Protein AF-K4A1K2-F1 (afdb_monomer_lite)

Secondary structure (DSSP, 8-state):
-PPPPPP-THHHHHHHHHHHHHHHHHHTT---------GGG----TTSTTSGGGHHHH-GGGTHHHH-SS-S--BGGGSPPPTT----EEEE----EEEEE-SS-EEEEESS--EEEEETTEEEE--EEEE-SS-SSBBTTB-

InterPro domains:
  IPR001148 Alpha carbonic anhydrase domain [PF00194] (51-143)
  IPR001148 Alpha carbonic anhydrase domain [PS51144] (40-143)
  IPR001148 Alpha carbonic anhydrase domain [SM01057] (42-143)
  IPR023561 Carbonic anhydrase, alpha-class [PTHR18952] (40-143)
  IPR036398 Alpha carbonic anhydrase domain superfamily [G3DSA:3.10.200.10] (39-143)
  IPR036398 Alpha carbonic anhydrase domain superfamily [SSF51069] (42-143)
  IPR041891 Carbonic anhydrase, prokaryotic-like [cd03124] (51-143)

Organism: Setaria italica (NCBI:txid4555)

Structure (mmCIF, N/CA/C/O backbone):
data_AF-K4A1K2-F1
#
_entry.id   AF-K4A1K2-F1
#
loop_
_atom_site.group_PDB
_atom_site.id
_atom_site.type_symbol
_atom_site.label_atom_id
_atom_site.label_alt_id
_atom_site.label_comp_id
_atom_site.label_asym_id
_atom_site.label_entity_id
_atom_site.label_seq_id
_atom_site.pdbx_PDB_ins_code
_atom_site.Cartn_x
_atom_site.Cartn_y
_atom_site.Cartn_z
_atom_site.occupancy
_atom_site.B_iso_or_equiv
_atom_site.auth_seq_id
_atom_site.auth_comp_id
_atom_site.auth_asym_id
_atom_site.auth_atom_id
_atom_site.pdbx_PDB_model_num
ATOM 1 N N . MET A 1 1 ? -31.915 69.313 37.406 1.00 39.16 1 MET A N 1
ATOM 2 C CA . MET A 1 1 ? -31.242 69.056 36.112 1.00 39.16 1 MET A CA 1
ATOM 3 C C . MET A 1 1 ? -30.363 67.823 36.259 1.00 39.16 1 MET A C 1
ATOM 5 O O . MET A 1 1 ? -29.321 67.908 36.893 1.00 39.16 1 MET A O 1
ATOM 9 N N . ALA A 1 2 ? -30.807 66.675 35.746 1.00 34.72 2 ALA A N 1
ATOM 10 C CA . ALA A 1 2 ? -30.001 65.457 35.705 1.00 34.72 2 ALA A CA 1
ATOM 11 C C . ALA A 1 2 ? -29.122 65.483 34.445 1.00 34.72 2 ALA A C 1
ATOM 13 O O . ALA A 1 2 ? -29.637 65.612 33.334 1.00 34.72 2 ALA A O 1
ATOM 14 N N . ARG A 1 3 ? -27.800 65.403 34.617 1.00 34.03 3 ARG A N 1
ATOM 15 C CA . ARG A 1 3 ? -26.833 65.242 33.524 1.00 34.03 3 ARG A CA 1
ATOM 16 C C . ARG A 1 3 ? -26.442 63.768 33.427 1.00 34.03 3 ARG A C 1
ATOM 18 O O . ARG A 1 3 ? -25.926 63.198 34.383 1.00 34.03 3 ARG A O 1
ATOM 25 N N . TRP A 1 4 ? -26.695 63.190 32.259 1.00 37.12 4 TRP A N 1
ATOM 26 C CA . TRP A 1 4 ? -26.286 61.853 31.838 1.00 37.12 4 TRP A CA 1
ATOM 27 C C . TRP A 1 4 ? -24.754 61.756 31.722 1.00 37.12 4 TRP A C 1
ATOM 29 O O . TRP A 1 4 ? -24.126 62.637 31.133 1.00 37.12 4 TRP A O 1
ATOM 39 N N . ARG A 1 5 ? -24.145 60.684 32.250 1.00 40.81 5 ARG A N 1
ATOM 40 C CA . ARG A 1 5 ? -22.775 60.262 31.900 1.00 40.81 5 ARG A CA 1
ATOM 41 C C . ARG A 1 5 ? -22.885 59.060 30.964 1.00 40.81 5 ARG A C 1
ATOM 43 O O . ARG A 1 5 ? -23.404 58.026 31.368 1.00 40.81 5 ARG A O 1
ATOM 50 N N . ASN A 1 6 ? -22.393 59.213 29.736 1.00 45.81 6 ASN A N 1
ATOM 51 C CA . ASN A 1 6 ? -22.173 58.102 28.814 1.00 45.81 6 ASN A CA 1
ATOM 52 C C . ASN A 1 6 ? -21.064 57.202 29.369 1.00 45.81 6 ASN A C 1
ATOM 54 O O . ASN A 1 6 ? -19.959 57.678 29.638 1.00 45.81 6 ASN A O 1
ATOM 58 N N . ALA A 1 7 ? -21.363 55.915 29.532 1.00 48.72 7 ALA A N 1
ATOM 59 C CA . ALA A 1 7 ? -20.361 54.884 29.758 1.00 48.72 7 ALA A CA 1
ATOM 60 C C . ALA A 1 7 ? -19.819 54.399 28.404 1.00 48.72 7 ALA A C 1
ATOM 62 O O . ALA A 1 7 ? -20.555 54.235 27.435 1.00 48.72 7 ALA A O 1
ATOM 63 N N . ASN A 1 8 ? -18.500 54.252 28.346 1.00 47.66 8 ASN A N 1
ATOM 64 C CA . ASN A 1 8 ? -17.713 53.930 27.162 1.00 47.66 8 ASN A CA 1
ATOM 65 C C . ASN A 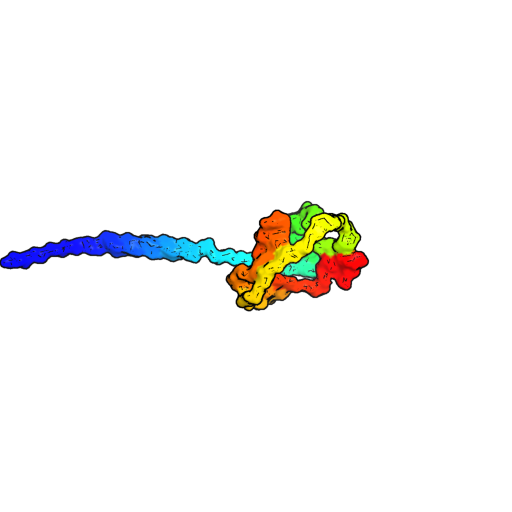1 8 ? -17.820 52.424 26.833 1.00 47.66 8 ASN A C 1
ATOM 67 O O . ASN A 1 8 ? -17.121 51.614 27.436 1.00 47.66 8 ASN A O 1
ATOM 71 N N . ASP A 1 9 ? -18.628 52.053 25.837 1.00 53.41 9 ASP A N 1
ATOM 72 C CA . ASP A 1 9 ? -18.807 50.667 25.345 1.00 53.41 9 ASP A CA 1
ATOM 73 C C . ASP A 1 9 ? -17.746 50.218 24.309 1.00 53.41 9 ASP A C 1
ATOM 75 O O . ASP A 1 9 ? -17.937 49.278 23.534 1.00 53.41 9 ASP A O 1
ATOM 79 N N . GLY A 1 10 ? -16.592 50.891 24.257 1.00 49.94 10 GLY A N 1
ATOM 80 C CA . GLY A 1 10 ? -15.556 50.630 23.247 1.00 49.94 10 GLY A CA 1
ATOM 81 C C . GLY A 1 10 ? -14.728 49.358 23.480 1.00 49.94 10 GLY A C 1
ATOM 82 O O . GLY A 1 10 ? -14.253 48.753 22.522 1.00 49.94 10 GLY A O 1
ATOM 83 N N . GLY A 1 11 ? -14.565 48.928 24.736 1.00 48.09 11 GLY A N 1
ATOM 84 C CA . GLY A 1 11 ? -13.651 47.834 25.097 1.00 48.09 11 GLY A CA 1
ATOM 85 C C . GLY A 1 11 ? -14.193 46.431 24.812 1.00 48.09 11 GLY A C 1
ATOM 86 O O . GLY A 1 11 ? -13.458 45.574 24.330 1.00 48.09 11 GLY A O 1
ATOM 87 N N . ALA A 1 12 ? -15.488 46.201 25.053 1.00 51.78 12 ALA A N 1
ATOM 88 C CA . ALA A 1 12 ? -16.108 44.879 24.916 1.00 51.78 12 ALA A CA 1
ATOM 89 C C . ALA A 1 12 ? -16.280 44.434 23.451 1.00 51.78 12 ALA A C 1
ATOM 91 O O . ALA A 1 12 ? -16.228 43.246 23.140 1.00 51.78 12 ALA A O 1
ATOM 92 N N . ARG A 1 13 ? -16.458 45.387 22.525 1.00 52.84 13 ARG A N 1
ATOM 93 C CA . ARG A 1 13 ? -16.638 45.091 21.092 1.00 52.84 13 ARG A CA 1
ATOM 94 C C . ARG A 1 13 ? -15.324 44.667 20.430 1.00 52.84 13 ARG A C 1
ATOM 96 O O . ARG A 1 13 ? -15.332 43.789 19.573 1.00 52.84 13 ARG A O 1
ATOM 103 N N . ALA A 1 14 ? -14.204 45.252 20.858 1.00 53.62 14 ALA A N 1
ATOM 104 C CA . ALA A 1 14 ? -12.875 44.916 20.351 1.00 53.62 14 ALA A CA 1
ATOM 105 C C . ALA A 1 14 ? -12.399 43.533 20.831 1.00 53.62 14 ALA A C 1
ATOM 107 O O . ALA A 1 14 ? -11.836 42.773 20.045 1.00 53.62 14 ALA A O 1
ATOM 108 N N . THR A 1 15 ? -12.672 43.167 22.089 1.00 55.22 15 THR A N 1
ATOM 109 C CA . THR A 1 15 ? -12.322 41.845 22.637 1.00 55.22 15 THR A CA 1
ATOM 110 C C . THR A 1 15 ? -13.161 40.713 22.044 1.00 55.22 15 THR A C 1
ATOM 112 O O . THR A 1 15 ? -12.601 39.663 21.732 1.00 55.22 15 THR A O 1
ATOM 115 N N . LEU A 1 16 ? -14.464 40.921 21.797 1.00 55.50 16 LEU A N 1
ATOM 116 C CA . LEU A 1 16 ? -15.289 39.936 21.079 1.00 55.50 16 LEU A CA 1
ATOM 117 C C . LEU A 1 16 ? -14.828 39.737 19.627 1.00 55.50 16 LEU A C 1
ATOM 119 O O . LEU A 1 16 ? -14.743 38.601 19.164 1.00 55.50 16 LEU A O 1
ATOM 123 N N . ALA A 1 17 ? -14.506 40.819 18.912 1.00 57.66 17 ALA A N 1
ATOM 124 C CA . ALA A 1 17 ? -14.037 40.735 17.528 1.00 57.66 17 ALA A CA 1
ATOM 125 C C . ALA A 1 17 ? -12.699 39.983 17.412 1.00 57.66 17 ALA A C 1
ATOM 127 O O . ALA A 1 17 ? -12.521 39.172 16.503 1.00 57.66 17 ALA A O 1
ATOM 128 N N . LEU A 1 18 ? -11.783 40.202 18.363 1.00 56.62 18 LEU A N 1
ATOM 129 C CA . LEU A 1 18 ? -10.490 39.517 18.409 1.00 56.62 18 LEU A CA 1
ATOM 130 C C . LEU A 1 18 ? -10.642 38.022 18.745 1.00 56.62 18 LEU A C 1
ATOM 132 O O . LEU A 1 18 ? -9.974 37.191 18.137 1.00 56.62 18 LEU A O 1
ATOM 136 N N . ALA A 1 19 ? -11.565 37.662 19.645 1.00 57.38 19 ALA A N 1
ATOM 137 C CA . ALA A 1 19 ? -11.860 36.265 19.973 1.00 57.38 19 ALA A CA 1
ATOM 138 C C . ALA A 1 19 ? -12.467 35.493 18.783 1.00 57.38 19 ALA A C 1
ATOM 140 O O . ALA A 1 19 ? -12.089 34.350 18.534 1.00 57.38 19 ALA A O 1
ATOM 141 N N . ILE A 1 20 ? -13.349 36.127 18.000 1.00 57.53 20 ILE A N 1
ATOM 142 C CA . ILE A 1 20 ? -13.944 35.527 16.791 1.00 57.53 20 ILE A CA 1
ATOM 143 C C . ILE A 1 20 ? -12.877 35.277 15.710 1.00 57.53 20 ILE A C 1
ATOM 145 O O . ILE A 1 20 ? -12.883 34.223 15.073 1.00 57.53 20 ILE A O 1
ATOM 149 N N . LEU A 1 21 ? -11.922 36.199 15.538 1.00 54.53 21 LEU A N 1
ATOM 150 C CA . LEU A 1 21 ? -10.813 36.040 14.589 1.00 54.53 21 LEU A CA 1
ATOM 151 C C . LEU A 1 21 ? -9.871 34.882 14.965 1.00 54.53 21 LEU A C 1
ATOM 153 O O . LEU A 1 21 ? -9.414 34.155 14.084 1.00 54.53 21 LEU A O 1
ATOM 157 N N . VAL A 1 22 ? -9.620 34.669 16.261 1.00 57.12 22 VAL A N 1
ATOM 158 C CA . VAL A 1 22 ? -8.786 33.556 16.752 1.00 57.12 22 VAL A CA 1
ATOM 159 C C . VAL A 1 22 ? -9.486 32.201 16.566 1.00 57.12 22 VAL A C 1
ATOM 161 O O . VAL A 1 22 ? -8.839 31.236 16.163 1.00 57.12 22 VAL A O 1
ATOM 164 N N . VAL A 1 23 ? -10.807 32.122 16.771 1.00 56.66 23 VAL A N 1
ATOM 16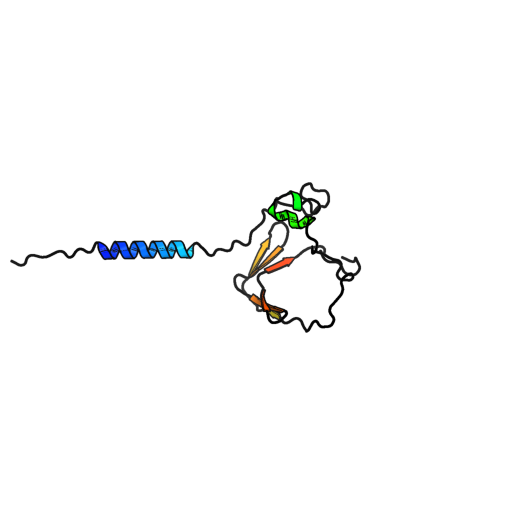5 C CA . VAL A 1 23 ? -11.591 30.886 16.558 1.00 56.66 23 VAL A CA 1
ATOM 166 C C . VAL A 1 23 ? -11.687 30.514 15.070 1.00 56.66 23 VAL A C 1
ATOM 168 O O . VAL A 1 23 ? -11.546 29.340 14.722 1.00 56.66 23 VAL A O 1
ATOM 171 N N . LEU A 1 24 ? -11.846 31.497 14.174 1.00 54.53 24 LEU A N 1
ATOM 172 C CA . LEU A 1 24 ? -11.847 31.267 12.721 1.00 54.53 24 LEU A CA 1
ATOM 173 C C . LEU A 1 24 ? -10.474 30.812 12.199 1.00 54.53 24 LEU A C 1
ATOM 175 O O . LEU A 1 24 ? -10.407 29.926 11.348 1.00 54.53 24 LEU A O 1
ATOM 179 N N . ALA A 1 25 ? -9.378 31.352 12.742 1.00 54.12 25 ALA A N 1
ATOM 180 C CA . ALA A 1 25 ? -8.022 30.927 12.387 1.00 54.12 25 ALA A CA 1
ATOM 181 C C . ALA A 1 25 ? -7.685 29.507 12.885 1.00 54.12 25 ALA A C 1
ATOM 183 O O . ALA A 1 25 ? -6.881 28.812 12.260 1.00 54.12 25 ALA A O 1
ATOM 184 N N . PHE A 1 26 ? -8.307 29.053 13.980 1.00 48.19 26 PHE A N 1
ATOM 185 C CA . PHE A 1 26 ? -8.099 27.705 14.518 1.00 48.19 26 P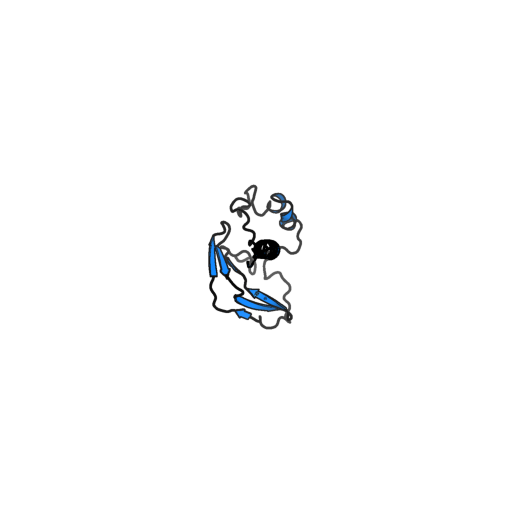HE A CA 1
ATOM 186 C C . PHE A 1 26 ? -8.933 26.635 13.789 1.00 48.19 26 PHE A C 1
ATOM 188 O O . PHE A 1 26 ? -8.468 25.509 13.627 1.00 48.19 26 PHE A O 1
ATOM 195 N N . CYS A 1 27 ? -10.113 26.980 13.258 1.00 48.56 27 CYS A N 1
ATOM 196 C CA . CYS A 1 27 ? -10.924 26.047 12.458 1.00 48.56 27 CYS A CA 1
ATOM 197 C C . CYS A 1 27 ? -10.326 25.739 11.074 1.00 48.56 27 CYS A C 1
ATOM 199 O O . CYS A 1 27 ? -10.632 24.704 10.488 1.00 48.56 27 CYS A O 1
ATOM 201 N N . ALA A 1 28 ? -9.447 26.595 10.547 1.00 47.88 28 ALA A N 1
ATOM 202 C CA . ALA A 1 28 ? -8.860 26.420 9.217 1.00 47.88 28 ALA A CA 1
ATOM 203 C C . ALA A 1 28 ? -7.705 25.395 9.155 1.00 47.88 28 ALA A C 1
ATOM 205 O O . ALA A 1 28 ? -7.109 25.214 8.095 1.00 47.88 28 ALA A O 1
ATOM 206 N N . ARG A 1 29 ? -7.348 24.735 10.269 1.00 53.03 29 ARG A N 1
ATOM 207 C CA . ARG A 1 29 ? -6.104 23.948 10.381 1.00 53.03 29 ARG A CA 1
ATOM 208 C C . ARG A 1 29 ? -6.253 22.428 10.452 1.00 53.03 29 ARG A C 1
ATOM 210 O O . ARG A 1 29 ? -5.282 21.744 10.765 1.00 53.03 29 ARG A O 1
ATOM 217 N N . SER A 1 30 ? -7.407 21.862 10.112 1.00 52.72 30 SER A N 1
ATOM 218 C CA . SER A 1 30 ? -7.561 20.398 10.092 1.00 52.72 30 SER A CA 1
ATOM 219 C C . SER A 1 30 ? -8.409 19.907 8.924 1.00 52.72 30 SER A C 1
ATOM 221 O O . SER A 1 30 ? -9.378 19.182 9.100 1.00 52.72 30 SER A O 1
ATOM 223 N N . ALA A 1 31 ? -8.017 20.284 7.709 1.00 48.88 31 ALA A N 1
ATOM 224 C CA . ALA A 1 31 ? -8.303 19.468 6.539 1.00 48.88 31 ALA A CA 1
ATOM 225 C C . ALA A 1 31 ? -7.004 18.743 6.175 1.00 48.88 31 ALA A C 1
ATOM 227 O O . ALA A 1 31 ? -6.139 19.304 5.504 1.00 48.88 31 ALA A O 1
ATOM 228 N N . SER A 1 32 ? -6.837 17.509 6.652 1.00 45.06 32 SER A N 1
ATOM 229 C CA . SER A 1 32 ? -5.873 16.596 6.042 1.00 45.06 32 SER A CA 1
ATOM 230 C C . SER A 1 32 ? -6.392 16.302 4.641 1.00 45.06 32 SER A C 1
ATOM 232 O O . SER A 1 32 ? -7.260 15.451 4.458 1.00 45.06 32 SER A O 1
ATOM 234 N N . ALA A 1 33 ? -5.922 17.058 3.651 1.00 46.28 33 ALA A N 1
ATOM 235 C CA . ALA A 1 33 ? -6.087 16.659 2.269 1.00 46.28 33 ALA A CA 1
ATOM 236 C C . ALA A 1 33 ? -5.376 15.309 2.129 1.00 46.28 33 ALA A C 1
ATOM 238 O O . ALA A 1 33 ? -4.157 15.231 2.280 1.00 46.28 33 ALA A O 1
ATOM 239 N N . VAL A 1 34 ? -6.138 14.237 1.900 1.00 51.44 34 VAL A N 1
ATOM 240 C CA . VAL A 1 34 ? -5.579 13.008 1.335 1.00 51.44 34 VAL A CA 1
ATOM 241 C C . VAL A 1 34 ? -4.927 13.457 0.036 1.00 51.44 34 VAL A C 1
ATOM 243 O O . VAL A 1 34 ? -5.630 13.912 -0.863 1.00 51.44 34 VAL A O 1
ATOM 246 N N . GLY A 1 35 ? -3.593 13.472 -0.002 1.00 44.12 35 GLY A N 1
ATOM 247 C CA . GLY A 1 35 ? -2.839 13.995 -1.133 1.00 44.12 35 GLY A CA 1
ATOM 248 C C . GLY A 1 35 ? -3.273 13.279 -2.404 1.00 44.12 35 GLY A C 1
ATOM 249 O O . GLY A 1 35 ? -2.936 12.118 -2.611 1.00 44.12 35 GLY A O 1
ATOM 250 N N . SER A 1 36 ? -4.063 13.950 -3.238 1.00 51.94 36 SER A N 1
ATOM 251 C CA . SER A 1 36 ? -4.373 13.468 -4.572 1.00 51.94 36 SER A CA 1
ATOM 252 C C . SER A 1 36 ? -3.189 13.835 -5.454 1.00 51.94 36 SER A C 1
ATOM 254 O O . SER A 1 36 ? -3.079 14.979 -5.903 1.00 51.94 36 SER A O 1
ATOM 256 N N . THR A 1 37 ? -2.279 12.888 -5.674 1.00 59.47 37 THR A N 1
ATOM 257 C CA . THR A 1 37 ? -1.311 12.998 -6.765 1.00 59.47 37 THR A CA 1
ATOM 258 C C . THR A 1 37 ? -2.101 13.260 -8.053 1.00 59.47 37 THR A C 1
ATOM 260 O O . THR A 1 37 ? -3.058 12.522 -8.314 1.00 59.47 37 THR A O 1
ATOM 263 N N . PRO A 1 38 ? -1.785 14.312 -8.833 1.00 63.09 38 PRO A N 1
ATOM 264 C CA . PRO A 1 38 ? -2.493 14.584 -10.076 1.00 63.09 38 PRO A CA 1
ATOM 265 C C . PRO A 1 38 ? -2.504 13.342 -10.970 1.00 63.09 38 PRO A C 1
ATOM 267 O O . PRO A 1 38 ? -1.489 12.658 -11.077 1.00 63.09 38 PRO A O 1
ATOM 270 N N . HIS A 1 39 ? -3.635 13.085 -11.633 1.00 58.94 39 HIS A N 1
ATOM 271 C CA . HIS A 1 39 ? -3.842 11.931 -12.522 1.00 58.94 39 HIS A CA 1
ATOM 272 C C . HIS A 1 39 ? -2.670 11.732 -13.505 1.00 58.94 39 HIS A C 1
ATOM 274 O O . HIS A 1 39 ? -2.290 10.607 -13.782 1.00 58.94 39 HIS A O 1
ATOM 280 N N . SER A 1 40 ? -2.051 12.811 -13.988 1.00 67.25 40 SER A N 1
ATOM 281 C CA . SER A 1 40 ? -0.988 12.775 -15.000 1.00 67.25 40 SER A CA 1
ATOM 282 C C . SER A 1 40 ? 0.444 12.733 -14.452 1.00 67.25 40 SER A C 1
ATOM 284 O O . SER A 1 40 ? 1.369 13.038 -15.198 1.00 67.25 40 SER A O 1
ATOM 286 N N . ALA A 1 41 ? 0.652 12.506 -13.154 1.00 87.31 41 ALA A N 1
ATOM 287 C CA . ALA A 1 41 ? 2.002 12.570 -12.588 1.00 87.31 41 ALA A CA 1
ATOM 288 C C . ALA A 1 41 ? 2.810 11.278 -12.782 1.00 87.31 41 ALA A C 1
ATOM 290 O O . ALA A 1 41 ? 4.021 11.312 -12.579 1.00 87.31 41 ALA A O 1
ATOM 291 N N . PHE A 1 42 ? 2.153 10.160 -13.106 1.00 93.88 42 PHE A N 1
ATOM 292 C CA . PHE A 1 42 ? 2.783 8.863 -13.341 1.00 93.88 42 PHE A CA 1
ATOM 293 C C . PHE A 1 42 ? 1.892 7.951 -14.198 1.00 93.88 42 PHE A C 1
ATOM 295 O O . PHE A 1 42 ? 0.673 8.130 -14.250 1.00 93.88 42 PHE A O 1
ATOM 302 N N . SER A 1 43 ? 2.506 6.942 -14.816 1.00 94.62 43 SER A N 1
ATOM 303 C CA . SER A 1 43 ? 1.868 5.894 -15.617 1.00 94.62 43 SER A CA 1
ATOM 304 C C . SER A 1 43 ? 2.159 4.504 -15.036 1.00 94.62 43 SER A C 1
ATOM 306 O O . SER A 1 43 ? 3.126 4.310 -14.299 1.00 94.62 43 SER A O 1
ATOM 308 N N . TYR A 1 44 ? 1.326 3.524 -15.395 1.00 95.19 44 TYR A N 1
ATOM 309 C CA . TYR A 1 44 ? 1.529 2.098 -15.097 1.00 95.19 44 TYR A CA 1
ATOM 310 C C . TYR A 1 44 ? 2.096 1.302 -16.275 1.00 95.19 44 TYR A C 1
ATOM 312 O O . TYR A 1 44 ? 2.311 0.101 -16.147 1.00 95.19 44 TYR A O 1
ATOM 320 N N . LYS A 1 45 ? 2.301 1.925 -17.439 1.00 95.38 45 LYS A N 1
ATOM 321 C CA . LYS A 1 45 ? 2.872 1.225 -18.594 1.00 95.38 45 LYS A CA 1
ATOM 322 C C . LYS A 1 45 ? 4.390 1.174 -18.455 1.00 95.38 45 LYS A C 1
ATOM 324 O O . LYS A 1 45 ? 5.015 2.208 -18.243 1.00 95.38 45 LYS A O 1
ATOM 329 N N . ASP A 1 46 ? 4.966 -0.014 -18.600 1.00 92.38 46 ASP A N 1
ATOM 330 C CA . ASP A 1 46 ? 6.384 -0.271 -18.307 1.00 92.38 46 ASP A CA 1
ATOM 331 C C . ASP A 1 46 ? 7.357 0.590 -19.132 1.00 92.38 46 ASP A C 1
ATOM 333 O O . ASP A 1 46 ? 8.393 1.011 -18.617 1.00 92.38 46 ASP A O 1
ATOM 337 N N . ASP A 1 47 ? 6.996 0.902 -20.379 1.00 93.19 47 ASP A N 1
ATOM 338 C CA . ASP A 1 47 ? 7.847 1.640 -21.323 1.00 93.19 47 ASP A CA 1
ATOM 339 C C . ASP A 1 47 ? 7.546 3.146 -21.400 1.00 93.19 47 ASP A C 1
ATOM 341 O O . ASP A 1 47 ? 8.199 3.875 -22.154 1.00 93.19 47 ASP A O 1
ATOM 345 N N . ASP A 1 48 ? 6.563 3.635 -20.640 1.00 95.19 48 ASP A N 1
ATOM 346 C CA . ASP A 1 48 ? 6.269 5.066 -20.606 1.00 95.19 48 ASP A CA 1
ATOM 347 C C . ASP A 1 48 ? 7.407 5.830 -19.887 1.00 95.19 48 ASP A C 1
ATOM 349 O O . ASP A 1 48 ? 8.014 5.318 -18.937 1.00 95.19 48 ASP A O 1
ATOM 353 N N . PRO A 1 49 ? 7.707 7.086 -20.282 1.00 94.62 49 PRO A N 1
ATOM 354 C CA . PRO A 1 49 ? 8.732 7.902 -19.618 1.00 94.62 49 PRO A CA 1
ATOM 355 C C . PRO A 1 49 ? 8.418 8.179 -18.138 1.00 94.62 49 PRO A C 1
ATOM 357 O O . PRO A 1 49 ? 9.323 8.492 -17.365 1.00 94.62 49 PRO A O 1
ATOM 360 N N . ASP A 1 50 ? 7.151 8.049 -17.752 1.00 95.50 50 ASP A N 1
ATOM 361 C CA . ASP A 1 50 ? 6.611 8.156 -16.402 1.00 95.50 50 ASP A CA 1
ATOM 362 C C . ASP A 1 50 ? 6.086 6.813 -15.853 1.00 95.50 50 ASP A C 1
ATOM 364 O O . ASP A 1 50 ? 5.326 6.789 -14.883 1.00 95.50 50 ASP A O 1
ATOM 368 N N . GLY A 1 51 ? 6.513 5.694 -16.450 1.00 96.44 51 GLY A N 1
ATOM 369 C CA . GLY A 1 51 ? 6.179 4.331 -16.036 1.00 96.44 51 GLY A CA 1
ATOM 370 C C . GLY A 1 51 ? 6.856 3.871 -14.732 1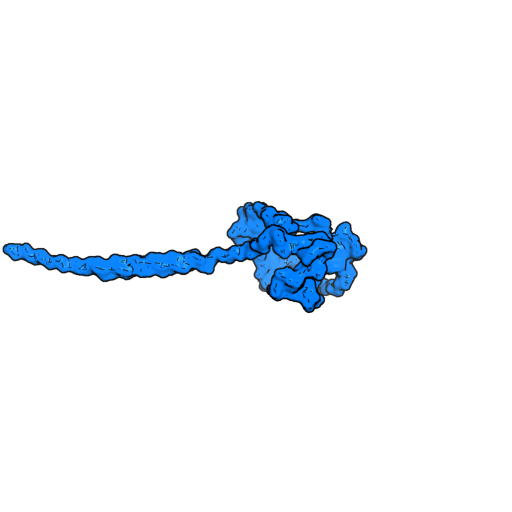.00 96.44 51 GLY A C 1
ATOM 371 O O . GLY A 1 51 ? 7.751 4.553 -14.217 1.00 96.44 51 GLY A O 1
ATOM 372 N N . PRO A 1 52 ? 6.488 2.686 -14.200 1.00 96.50 52 PRO A N 1
ATOM 373 C CA . PRO A 1 52 ? 6.937 2.200 -12.889 1.00 96.50 52 PRO A CA 1
ATOM 374 C C . PRO A 1 52 ? 8.456 2.164 -12.705 1.00 96.50 52 PRO A C 1
ATOM 376 O O . PRO A 1 52 ? 8.973 2.605 -11.678 1.00 96.50 52 PRO A O 1
ATOM 379 N N . ALA A 1 53 ? 9.195 1.751 -13.738 1.00 96.50 53 ALA A N 1
ATOM 380 C CA . ALA A 1 53 ? 10.660 1.723 -13.724 1.00 96.50 53 ALA A CA 1
ATOM 381 C C . ALA A 1 53 ? 11.313 3.120 -13.615 1.00 96.50 53 ALA A C 1
ATOM 383 O O . ALA A 1 53 ? 12.535 3.222 -13.475 1.00 96.50 53 ALA A O 1
ATOM 384 N N . LYS A 1 54 ? 10.529 4.201 -13.729 1.00 97.00 54 LYS A N 1
ATOM 385 C CA . LYS A 1 54 ? 10.979 5.600 -13.723 1.00 97.00 54 LYS A CA 1
ATOM 386 C C . LYS A 1 54 ? 10.363 6.446 -12.614 1.00 97.00 54 LYS A C 1
ATOM 388 O O . LYS A 1 54 ? 10.811 7.581 -12.451 1.00 97.00 54 LYS A O 1
ATOM 393 N N . TRP A 1 55 ? 9.432 5.925 -11.808 1.00 96.56 55 TRP A N 1
ATOM 394 C CA . TRP A 1 55 ? 8.735 6.707 -10.774 1.00 96.56 55 TRP A CA 1
ATOM 395 C C . TRP A 1 55 ? 9.683 7.463 -9.837 1.00 96.56 55 TRP A C 1
ATOM 397 O O . TRP A 1 55 ? 9.476 8.648 -9.582 1.00 96.56 55 TRP A O 1
ATOM 407 N N . ALA A 1 56 ? 10.786 6.839 -9.415 1.00 96.81 56 ALA A N 1
ATOM 408 C CA . ALA A 1 56 ? 11.775 7.474 -8.539 1.00 96.81 56 ALA A CA 1
ATOM 409 C C . ALA A 1 56 ? 12.427 8.744 -9.121 1.00 96.81 56 ALA A C 1
ATOM 411 O O . ALA A 1 56 ? 12.975 9.555 -8.377 1.00 96.81 56 ALA A O 1
ATOM 412 N N . THR A 1 57 ? 12.378 8.923 -10.443 1.00 95.94 57 THR A N 1
ATOM 413 C CA . THR A 1 57 ? 12.960 10.077 -11.145 1.00 95.94 57 THR A CA 1
ATOM 414 C C . THR A 1 57 ? 11.970 11.220 -11.359 1.00 95.94 57 THR A C 1
ATOM 416 O O . THR A 1 57 ? 12.392 12.335 -11.662 1.00 95.94 57 THR A O 1
ATOM 419 N N . LEU A 1 58 ? 10.668 10.970 -11.181 1.00 95.19 58 LEU A N 1
ATOM 420 C CA . LEU A 1 58 ? 9.613 11.941 -11.481 1.00 95.19 58 LEU A CA 1
ATOM 421 C C . LEU A 1 58 ? 9.533 13.041 -10.423 1.00 95.19 58 LEU A C 1
ATOM 423 O O . LEU A 1 58 ? 9.270 14.198 -10.748 1.00 95.19 58 LEU A O 1
ATOM 427 N N . GLN A 1 59 ? 9.777 12.694 -9.157 1.00 94.31 59 GLN A N 1
ATOM 428 C CA . GLN A 1 59 ? 9.773 13.634 -8.037 1.00 94.31 59 GLN A CA 1
ATOM 429 C C . GLN A 1 59 ? 10.832 13.253 -7.008 1.00 94.31 59 GLN A C 1
ATOM 431 O O . GLN A 1 59 ? 11.048 12.078 -6.722 1.00 94.31 59 GLN A O 1
ATOM 436 N N . LYS A 1 60 ? 11.459 14.261 -6.389 1.00 93.75 60 LYS A N 1
ATOM 437 C CA . LYS A 1 60 ? 12.498 14.055 -5.367 1.00 93.75 60 LYS A CA 1
ATOM 438 C C . LYS A 1 60 ? 12.010 13.172 -4.210 1.00 93.75 60 LYS A C 1
ATOM 440 O O . LYS A 1 60 ? 12.762 12.327 -3.733 1.00 93.75 60 LYS A O 1
ATOM 445 N N . ASP A 1 61 ? 10.758 13.350 -3.799 1.00 94.56 61 ASP A N 1
ATOM 446 C CA . ASP A 1 61 ? 10.164 12.628 -2.669 1.00 94.56 61 ASP A CA 1
ATOM 447 C C . ASP A 1 61 ? 9.789 11.175 -3.020 1.00 94.56 61 ASP A C 1
ATOM 449 O O . ASP A 1 61 ? 9.419 10.404 -2.140 1.00 94.56 61 ASP A O 1
ATOM 453 N N . TRP A 1 62 ? 9.905 10.774 -4.293 1.00 96.12 62 TRP A N 1
ATOM 454 C CA . TRP A 1 62 ? 9.598 9.420 -4.774 1.00 96.12 62 TRP A CA 1
ATOM 455 C C . TRP A 1 62 ? 10.845 8.540 -4.907 1.00 96.12 62 TRP A C 1
ATOM 457 O O . TRP A 1 62 ? 10.751 7.395 -5.337 1.00 96.12 62 TRP A O 1
ATOM 467 N N . ALA A 1 63 ? 12.019 9.026 -4.490 1.00 96.75 63 ALA A N 1
ATOM 468 C CA . ALA A 1 63 ? 13.286 8.295 -4.585 1.00 96.75 63 ALA A CA 1
ATOM 469 C C . ALA A 1 63 ? 13.251 6.887 -3.948 1.00 96.75 63 ALA A C 1
ATOM 471 O O . ALA A 1 63 ? 14.025 6.006 -4.333 1.00 96.75 63 ALA A O 1
ATOM 472 N N . VAL A 1 64 ? 12.354 6.649 -2.984 1.00 97.06 64 VAL A N 1
ATOM 473 C CA . VAL A 1 64 ? 12.183 5.340 -2.336 1.00 97.06 64 VAL A CA 1
ATOM 474 C C . VAL A 1 64 ? 11.666 4.258 -3.293 1.00 97.06 64 VAL A C 1
ATOM 476 O O . VAL A 1 64 ? 11.983 3.094 -3.075 1.00 97.06 64 VAL A O 1
ATOM 479 N N . CYS A 1 65 ? 10.971 4.624 -4.379 1.00 96.94 65 CYS A N 1
ATOM 480 C CA . CYS A 1 65 ? 10.469 3.674 -5.380 1.00 96.94 65 CYS A CA 1
ATOM 481 C C . CYS A 1 65 ? 11.591 2.869 -6.065 1.00 96.94 65 CYS A C 1
ATOM 483 O O . CYS A 1 65 ? 11.332 1.788 -6.577 1.00 96.94 65 CYS A O 1
ATOM 485 N N . ASP A 1 66 ? 12.826 3.385 -6.066 1.00 96.31 66 ASP A N 1
ATOM 486 C CA . ASP A 1 66 ? 14.017 2.696 -6.592 1.00 96.31 66 ASP A CA 1
ATOM 487 C C . ASP A 1 66 ? 15.004 2.317 -5.475 1.00 96.31 66 ASP A C 1
ATOM 489 O O . ASP A 1 66 ? 15.519 1.200 -5.408 1.00 96.31 66 ASP A O 1
ATOM 493 N N . SER A 1 67 ? 15.257 3.240 -4.542 1.00 96.75 67 SER A N 1
ATOM 494 C CA . SER A 1 67 ? 16.262 3.023 -3.492 1.00 96.75 67 SER A CA 1
ATOM 495 C C . SER A 1 67 ? 15.797 2.109 -2.350 1.00 96.75 67 SER A C 1
ATOM 497 O O . SER A 1 67 ? 16.640 1.548 -1.641 1.00 96.75 67 SER A O 1
ATOM 499 N N . GLY A 1 68 ? 14.482 1.937 -2.175 1.00 97.06 68 GLY A N 1
ATOM 500 C CA . GLY A 1 68 ? 13.888 1.103 -1.135 1.00 97.06 68 GLY A CA 1
ATOM 501 C C . GLY A 1 68 ? 14.272 -0.374 -1.259 1.00 97.06 68 GLY A C 1
ATOM 502 O O . GLY A 1 68 ? 14.497 -0.894 -2.350 1.00 97.06 68 GLY A O 1
ATOM 503 N N . LYS A 1 69 ? 14.361 -1.066 -0.118 1.00 97.31 69 LYS A N 1
ATOM 504 C CA . LYS A 1 69 ? 14.679 -2.510 -0.046 1.00 97.31 69 LYS A CA 1
ATOM 505 C C . LYS A 1 69 ? 13.518 -3.380 0.427 1.00 97.31 69 LYS A C 1
ATOM 507 O O . LYS A 1 69 ? 13.621 -4.597 0.402 1.00 97.31 69 LYS A O 1
ATOM 512 N N . GLU A 1 70 ? 12.409 -2.742 0.776 1.00 96.75 70 GLU A N 1
ATOM 513 C CA . GLU A 1 70 ? 11.177 -3.366 1.262 1.00 96.75 70 GLU A CA 1
ATOM 514 C C . GLU A 1 70 ? 9.993 -2.823 0.444 1.00 96.75 70 GLU A C 1
ATOM 516 O O . GLU A 1 70 ? 9.080 -2.190 0.966 1.00 96.75 70 GLU A O 1
ATOM 521 N N . GLN A 1 71 ? 10.074 -2.943 -0.886 1.00 97.31 71 GLN A N 1
ATOM 522 C CA . GLN A 1 71 ? 9.009 -2.500 -1.790 1.00 97.31 71 GLN A CA 1
ATOM 523 C C . GLN A 1 71 ? 7.927 -3.575 -1.939 1.00 97.31 71 GLN A C 1
ATOM 525 O O . GLN A 1 71 ? 8.179 -4.767 -1.782 1.00 97.31 71 GLN A O 1
ATOM 530 N N . SER A 1 72 ? 6.719 -3.130 -2.261 1.00 97.12 72 SER A N 1
ATOM 531 C CA . SER A 1 72 ? 5.598 -3.970 -2.688 1.00 97.12 72 SER A CA 1
ATOM 532 C C . SER A 1 72 ? 5.241 -3.632 -4.143 1.00 97.12 72 SER A C 1
ATOM 534 O O . SER A 1 72 ? 5.562 -2.526 -4.583 1.00 97.12 72 SER A O 1
ATOM 536 N N . PRO A 1 73 ? 4.562 -4.529 -4.883 1.00 97.44 73 PRO A N 1
ATOM 537 C CA . PRO A 1 73 ? 4.135 -5.876 -4.489 1.00 97.44 73 PRO A CA 1
ATOM 538 C C . PRO A 1 73 ? 5.277 -6.901 -4.454 1.00 97.44 73 PRO A C 1
ATOM 540 O O . PRO A 1 73 ? 6.368 -6.664 -4.966 1.00 97.44 73 PRO A O 1
ATOM 543 N N . ILE A 1 74 ? 4.988 -8.072 -3.886 1.00 97.75 74 ILE A N 1
ATOM 544 C CA . ILE A 1 74 ? 5.873 -9.243 -3.886 1.00 97.75 74 ILE A CA 1
ATOM 545 C C . ILE A 1 74 ? 5.128 -10.513 -4.314 1.00 97.75 74 ILE A C 1
ATOM 547 O O . ILE A 1 74 ? 3.895 -10.559 -4.362 1.00 97.75 74 ILE A O 1
ATOM 551 N N . ASP A 1 75 ? 5.892 -11.570 -4.582 1.00 97.81 75 ASP A N 1
ATOM 552 C CA . ASP A 1 75 ? 5.357 -12.926 -4.665 1.00 97.81 75 ASP A CA 1
ATOM 553 C C . ASP A 1 75 ? 5.252 -13.506 -3.254 1.00 97.81 75 ASP A C 1
ATOM 555 O O . ASP A 1 75 ? 6.263 -13.809 -2.619 1.00 97.81 75 ASP A O 1
ATOM 559 N N . VAL A 1 76 ? 4.024 -13.642 -2.760 1.00 96.00 76 VAL A N 1
ATOM 560 C CA . VAL A 1 76 ? 3.747 -14.007 -1.364 1.00 96.00 76 VAL A CA 1
ATOM 561 C C . VAL A 1 76 ? 4.234 -15.422 -1.048 1.00 96.00 76 VAL A C 1
ATOM 563 O O . VAL A 1 76 ? 4.544 -15.724 0.095 1.00 96.00 76 VAL A O 1
ATOM 566 N N . ALA A 1 77 ? 4.382 -16.291 -2.049 1.00 94.44 77 ALA A N 1
ATOM 567 C CA . ALA A 1 77 ? 4.914 -17.636 -1.833 1.00 94.44 77 ALA A CA 1
ATOM 568 C C . ALA A 1 77 ? 6.442 -17.676 -1.630 1.00 94.44 77 ALA A C 1
ATOM 570 O O . ALA A 1 77 ? 6.994 -18.737 -1.348 1.00 94.44 77 ALA A O 1
ATOM 571 N N . LYS A 1 78 ? 7.139 -16.543 -1.793 1.00 94.56 78 LYS A N 1
ATOM 572 C CA . LYS A 1 78 ? 8.602 -16.435 -1.655 1.00 94.56 78 LYS A CA 1
ATOM 573 C C . LYS A 1 78 ? 9.044 -15.799 -0.337 1.00 94.56 78 LYS A C 1
ATOM 575 O O . LYS A 1 78 ? 10.215 -15.451 -0.207 1.00 94.56 78 LYS A O 1
ATOM 580 N N . VAL A 1 79 ? 8.128 -15.614 0.611 1.00 93.00 79 VAL A N 1
ATOM 581 C CA . VAL A 1 79 ? 8.431 -15.026 1.921 1.00 93.00 79 VAL A CA 1
ATOM 582 C C . VAL A 1 79 ? 8.517 -16.098 2.996 1.00 93.00 79 VAL A C 1
ATOM 584 O O . VAL A 1 79 ? 7.857 -17.133 2.915 1.00 93.00 79 VAL A O 1
ATOM 587 N N . GLU A 1 80 ? 9.301 -15.822 4.033 1.00 91.69 80 GLU A N 1
ATOM 588 C CA . GLU A 1 80 ? 9.218 -16.571 5.281 1.00 91.69 80 GLU A CA 1
ATOM 589 C C . GLU A 1 80 ? 7.956 -16.134 6.031 1.00 91.69 80 GLU A C 1
ATOM 591 O O . GLU A 1 80 ? 7.728 -14.944 6.257 1.00 91.69 80 GLU A O 1
ATOM 596 N N . VAL A 1 81 ? 7.110 -17.099 6.383 1.00 87.31 81 VAL A N 1
ATOM 597 C CA . VAL A 1 81 ? 5.866 -16.853 7.116 1.00 87.31 81 VAL A CA 1
ATOM 598 C C . VAL A 1 81 ? 6.103 -17.177 8.584 1.00 87.31 81 VAL A C 1
ATOM 600 O O . VAL A 1 81 ? 6.591 -18.255 8.911 1.00 87.31 81 VAL A O 1
ATOM 603 N N . SER A 1 82 ? 5.739 -16.251 9.470 1.00 87.94 82 SER A N 1
ATOM 604 C CA . SER A 1 82 ? 5.678 -16.544 10.901 1.00 87.94 82 SER A CA 1
ATOM 605 C C . SER A 1 82 ? 4.465 -17.430 11.187 1.00 87.94 82 SER A C 1
ATOM 607 O O . SER A 1 82 ? 3.335 -17.059 10.868 1.00 87.94 82 SER A O 1
ATOM 609 N N . GLU A 1 83 ? 4.692 -18.596 11.790 1.00 86.31 83 GLU A N 1
ATOM 610 C CA . GLU A 1 83 ? 3.615 -19.498 12.226 1.00 86.31 83 GLU A CA 1
ATOM 611 C C . GLU A 1 83 ? 2.944 -19.023 13.525 1.00 86.31 83 GLU A C 1
ATOM 613 O O . GLU A 1 83 ? 1.836 -19.449 13.843 1.00 86.31 83 GLU A O 1
ATOM 618 N N . ASP A 1 84 ? 3.567 -18.077 14.232 1.00 88.88 84 ASP A N 1
ATOM 619 C CA . ASP A 1 84 ? 3.077 -17.518 15.497 1.00 88.88 84 ASP A CA 1
ATOM 620 C C . ASP A 1 84 ? 2.083 -16.359 15.296 1.00 88.88 84 ASP A C 1
ATOM 622 O O . ASP A 1 84 ? 1.775 -15.605 16.223 1.00 88.88 84 ASP A O 1
ATOM 626 N N . LEU A 1 85 ? 1.572 -16.187 14.075 1.00 87.81 85 LEU A N 1
ATOM 627 C CA . LEU A 1 85 ? 0.543 -15.197 13.786 1.00 87.81 85 LEU A CA 1
ATOM 628 C C . LEU A 1 85 ? -0.808 -15.697 14.311 1.00 87.81 85 LEU A C 1
ATOM 630 O O . LEU A 1 85 ? -1.381 -16.667 13.815 1.00 87.81 85 LEU A O 1
ATOM 634 N N . GLY A 1 86 ? -1.329 -15.009 15.327 1.00 88.38 86 GLY A N 1
ATOM 635 C CA . GLY A 1 86 ? -2.696 -15.206 15.801 1.00 88.38 86 GLY A CA 1
ATOM 636 C C . GLY A 1 86 ? -3.750 -14.857 14.737 1.00 88.38 86 GLY A C 1
ATOM 637 O O . GLY A 1 86 ? -3.429 -14.353 13.656 1.00 88.38 86 GLY A O 1
ATOM 638 N N . PRO A 1 87 ? -5.042 -15.101 15.023 1.00 91.19 87 PRO A N 1
ATOM 639 C CA . PRO A 1 87 ? -6.114 -14.697 14.123 1.00 91.19 87 PRO A CA 1
ATOM 640 C C . PRO A 1 87 ? -6.097 -13.180 13.902 1.00 91.19 87 PRO A C 1
ATOM 642 O O . PRO A 1 87 ? -5.839 -12.402 14.817 1.00 91.19 87 PRO A O 1
ATOM 645 N N . LEU A 1 88 ? -6.421 -12.755 12.682 1.00 92.56 88 LEU A N 1
ATOM 646 C CA . LEU A 1 88 ? -6.464 -11.340 12.336 1.00 92.56 88 LEU A CA 1
ATOM 647 C C . LEU A 1 88 ? -7.646 -10.649 13.039 1.00 92.56 88 LEU A C 1
ATOM 649 O O . LEU A 1 88 ? -8.805 -10.878 12.690 1.00 92.56 88 LEU A O 1
ATOM 653 N N . GLU A 1 89 ? -7.361 -9.793 14.018 1.00 96.50 89 GLU A N 1
ATOM 654 C CA . GLU A 1 89 ? -8.382 -9.131 14.833 1.00 96.50 89 GLU A CA 1
ATOM 655 C C . GLU A 1 89 ? -8.990 -7.918 14.117 1.00 96.50 89 GLU A C 1
ATOM 657 O O . GLU A 1 89 ? -8.392 -6.845 14.035 1.00 96.50 89 GLU A O 1
ATOM 662 N N . GLN A 1 90 ? -10.213 -8.071 13.606 1.00 96.50 90 GLN A N 1
ATOM 663 C CA . GLN A 1 90 ? -10.912 -7.032 12.845 1.00 96.50 90 GLN A CA 1
ATOM 664 C C . GLN A 1 90 ? -12.264 -6.692 13.469 1.00 96.50 90 GLN A C 1
ATOM 666 O O . GLN A 1 90 ? -13.056 -7.569 13.806 1.00 96.50 90 GLN A O 1
ATOM 671 N N . THR A 1 91 ? -12.568 -5.398 13.568 1.00 96.31 91 THR A N 1
ATOM 672 C CA . THR A 1 91 ? -13.863 -4.890 14.054 1.00 96.31 91 THR A CA 1
ATOM 673 C C . THR A 1 91 ? -14.383 -3.779 13.146 1.00 96.31 91 THR A C 1
ATOM 675 O O . THR A 1 91 ? -14.553 -2.626 13.552 1.00 96.31 91 THR A O 1
ATOM 678 N N . TYR A 1 92 ? -14.603 -4.115 11.874 1.00 96.06 92 TYR A N 1
ATOM 679 C CA . TYR A 1 92 ? -15.159 -3.185 10.892 1.00 96.06 92 TYR A CA 1
ATOM 680 C C . TYR A 1 92 ? -16.635 -2.896 11.147 1.00 96.06 92 TYR A C 1
ATOM 682 O O . TYR A 1 92 ? -17.376 -3.714 11.692 1.00 96.06 92 TYR A O 1
ATOM 690 N N . LYS A 1 93 ? -17.058 -1.698 10.750 1.00 94.31 93 LYS A N 1
ATOM 691 C CA . LYS A 1 93 ? -18.440 -1.236 10.883 1.00 94.31 93 LYS A CA 1
ATOM 692 C C . LYS A 1 93 ? -18.988 -0.867 9.511 1.00 94.31 93 LYS A C 1
ATOM 694 O O . LYS A 1 93 ? -18.235 -0.670 8.564 1.00 94.31 93 LYS A O 1
ATOM 699 N N . ALA A 1 94 ? -20.306 -0.796 9.383 1.00 94.12 94 ALA A N 1
ATOM 700 C CA . ALA A 1 94 ? -20.895 -0.079 8.262 1.00 94.12 94 ALA A CA 1
ATOM 701 C C . ALA A 1 94 ? -20.789 1.427 8.542 1.00 94.12 94 ALA A C 1
ATOM 703 O O . ALA A 1 94 ? -20.977 1.859 9.680 1.00 94.12 94 ALA A O 1
ATOM 704 N N . GLY A 1 95 ? -20.527 2.220 7.508 1.00 93.75 95 GLY A N 1
ATOM 705 C CA . GLY A 1 95 ? -20.348 3.659 7.654 1.00 93.75 95 GLY A CA 1
ATOM 706 C C . GLY A 1 95 ? -20.481 4.384 6.326 1.00 93.75 95 GLY A C 1
ATOM 707 O O . GLY A 1 95 ? -20.340 3.790 5.256 1.00 93.75 95 GLY A O 1
ATOM 708 N N . ALA A 1 96 ? -20.766 5.683 6.400 1.00 97.06 96 ALA A N 1
ATOM 709 C CA . ALA A 1 96 ? -20.851 6.525 5.218 1.00 97.06 96 ALA A CA 1
ATOM 710 C C . ALA A 1 96 ? -19.473 6.644 4.551 1.00 97.06 96 ALA A C 1
ATOM 712 O O . ALA A 1 96 ? -18.492 7.051 5.178 1.00 97.06 96 ALA A O 1
ATOM 713 N N . ALA A 1 97 ? -19.423 6.335 3.260 1.00 96.94 97 ALA A N 1
ATOM 714 C CA . ALA A 1 97 ? -18.215 6.393 2.453 1.00 96.94 97 ALA A CA 1
ATOM 715 C C . ALA A 1 97 ? -18.499 7.023 1.088 1.00 96.94 97 ALA A C 1
ATOM 717 O O . ALA A 1 97 ? -19.644 7.085 0.637 1.00 96.94 97 ALA A O 1
ATOM 718 N N . ALA A 1 98 ? -17.444 7.512 0.446 1.00 97.44 98 ALA A N 1
ATOM 719 C CA . ALA A 1 98 ? -17.477 8.031 -0.911 1.00 97.44 98 ALA A CA 1
ATOM 720 C C . ALA A 1 98 ? -16.602 7.158 -1.810 1.00 97.44 98 ALA A C 1
ATOM 722 O O . ALA A 1 98 ? -15.442 6.901 -1.484 1.00 97.44 98 ALA A O 1
ATOM 723 N N . VAL A 1 99 ? -17.156 6.739 -2.946 1.00 97.25 99 VAL A N 1
ATOM 724 C CA . VAL A 1 99 ? -16.372 6.150 -4.034 1.00 97.25 99 VAL A CA 1
ATOM 725 C C . VAL A 1 99 ? -15.711 7.282 -4.812 1.00 97.25 99 VAL A C 1
ATOM 727 O O . VAL A 1 99 ? -16.358 8.278 -5.135 1.00 97.25 99 VAL A O 1
ATOM 730 N N . GLN A 1 100 ? -14.425 7.136 -5.103 1.00 95.69 100 GLN A N 1
ATOM 731 C CA . GLN A 1 100 ? -13.608 8.110 -5.812 1.00 95.69 100 GLN A CA 1
ATOM 732 C C . GLN A 1 100 ? -12.855 7.412 -6.940 1.00 95.69 100 GLN A C 1
ATOM 734 O O . GLN A 1 100 ? -12.269 6.352 -6.739 1.00 95.69 100 GLN A O 1
ATOM 739 N N . ASN A 1 101 ? -12.859 8.030 -8.118 1.00 94.69 101 ASN A N 1
ATOM 740 C CA . ASN A 1 101 ? -11.922 7.706 -9.186 1.00 94.69 101 ASN A CA 1
ATOM 741 C C . ASN A 1 101 ? -10.733 8.663 -9.051 1.00 94.69 101 ASN A C 1
ATOM 743 O O . ASN A 1 101 ? -10.906 9.872 -9.220 1.00 94.69 101 ASN A O 1
ATOM 747 N N . ARG A 1 102 ? -9.550 8.137 -8.719 1.00 91.31 102 ARG A N 1
ATOM 748 C CA . ARG A 1 102 ? -8.327 8.943 -8.557 1.00 91.31 102 ARG A CA 1
ATOM 749 C C . ARG A 1 102 ? -7.502 9.061 -9.839 1.00 91.31 102 ARG A C 1
ATOM 751 O O . ARG A 1 102 ? -6.451 9.695 -9.841 1.00 91.31 102 ARG A O 1
ATOM 758 N N . GLY A 1 103 ? -7.968 8.455 -10.926 1.00 93.12 103 GLY A N 1
ATOM 759 C CA . GLY A 1 103 ? -7.276 8.361 -12.207 1.00 93.12 103 GLY A CA 1
ATOM 760 C C . GLY A 1 103 ? -6.414 7.110 -12.346 1.00 93.12 103 GLY A C 1
ATOM 761 O O . GLY A 1 103 ? -6.424 6.485 -13.398 1.00 93.12 103 GLY A O 1
ATOM 762 N N . HIS A 1 104 ? -5.736 6.707 -11.270 1.00 91.88 104 HIS A N 1
ATOM 763 C CA . HIS A 1 104 ? -4.929 5.483 -11.214 1.00 91.88 104 HIS A CA 1
ATOM 764 C C . HIS A 1 104 ? -5.653 4.294 -10.576 1.00 91.88 104 HIS A C 1
ATOM 766 O O . HIS A 1 104 ? -5.277 3.155 -10.822 1.00 91.88 104 HIS A O 1
ATOM 772 N N . ASP A 1 105 ? -6.689 4.540 -9.775 1.00 94.25 105 ASP A N 1
ATOM 773 C CA . ASP A 1 105 ? -7.519 3.492 -9.199 1.00 94.25 105 ASP A CA 1
ATOM 774 C C . ASP A 1 105 ? -8.929 3.988 -8.856 1.00 94.25 105 ASP A C 1
ATOM 776 O O . ASP A 1 105 ? -9.268 5.177 -8.961 1.00 94.25 105 ASP A O 1
ATOM 780 N N . PHE A 1 106 ? -9.756 3.036 -8.430 1.00 95.75 106 PHE A N 1
ATOM 781 C CA . PHE A 1 106 ? -10.962 3.321 -7.672 1.00 95.75 106 PHE A CA 1
ATOM 782 C C . PHE A 1 106 ? -10.668 3.139 -6.189 1.00 95.75 106 PHE A C 1
ATOM 784 O O . PHE A 1 106 ? -10.012 2.181 -5.787 1.00 95.75 106 PHE A O 1
ATOM 791 N N . MET A 1 107 ? -11.203 4.040 -5.377 1.00 96.12 107 MET A N 1
ATOM 792 C CA . MET A 1 107 ? -11.045 4.035 -3.930 1.00 96.12 107 MET A CA 1
ATOM 793 C C . MET A 1 107 ? -12.401 4.254 -3.267 1.00 96.12 107 MET A C 1
ATOM 795 O O . MET A 1 107 ? -13.183 5.103 -3.689 1.00 96.12 107 MET A O 1
ATOM 799 N N . LEU A 1 108 ? -12.672 3.522 -2.195 1.00 96.94 108 LEU A N 1
ATOM 800 C CA . LEU A 1 108 ? -13.755 3.798 -1.263 1.00 96.94 108 LEU A CA 1
ATOM 801 C C . LEU A 1 108 ? -13.145 4.406 -0.004 1.00 96.94 108 LEU A C 1
ATOM 803 O O . LEU A 1 108 ? -12.350 3.764 0.675 1.00 96.94 108 LEU A O 1
ATOM 807 N N . ASN A 1 109 ? -13.518 5.647 0.297 1.00 96.69 109 ASN A N 1
ATOM 808 C CA . ASN A 1 109 ? -12.982 6.413 1.419 1.00 96.69 109 ASN A CA 1
ATOM 809 C C . ASN A 1 109 ? -14.093 6.724 2.427 1.00 96.69 109 ASN A C 1
ATOM 811 O O . ASN A 1 109 ? -15.088 7.368 2.072 1.00 96.69 109 ASN A O 1
ATOM 815 N N . TRP A 1 110 ? -13.933 6.289 3.676 1.00 97.00 110 TRP A N 1
ATOM 816 C CA . TRP A 1 110 ? -14.912 6.555 4.731 1.00 97.00 110 TRP A CA 1
ATOM 817 C C . TRP A 1 110 ? -14.827 8.004 5.217 1.00 97.00 110 TRP A C 1
ATOM 819 O O . TRP A 1 110 ? -13.752 8.596 5.277 1.00 97.00 110 TRP A O 1
ATOM 829 N N . LYS A 1 111 ? -15.983 8.602 5.538 1.00 93.94 111 LYS A N 1
ATOM 830 C CA . LYS A 1 111 ? -16.049 9.992 6.030 1.00 93.94 111 LYS A CA 1
ATOM 831 C C . LYS A 1 111 ? -15.567 10.132 7.475 1.00 93.94 111 LYS A C 1
ATOM 833 O O . LYS A 1 111 ? -15.106 11.198 7.864 1.00 93.94 111 LYS A O 1
ATOM 838 N N . GLU A 1 112 ? -15.690 9.060 8.247 1.00 92.31 112 GLU A N 1
ATOM 839 C CA . GLU A 1 112 ? -15.302 8.960 9.652 1.00 92.31 112 GLU A CA 1
ATOM 840 C C . GLU A 1 112 ? -14.613 7.609 9.887 1.00 92.31 112 GLU A C 1
ATOM 842 O O . GLU A 1 112 ? -14.666 6.722 9.032 1.00 92.31 112 GLU A O 1
ATOM 847 N N . ALA A 1 113 ? -13.977 7.438 11.049 1.00 89.44 113 ALA A N 1
ATOM 848 C CA . ALA A 1 113 ? -13.341 6.180 11.437 1.00 89.44 113 ALA A CA 1
ATOM 849 C C . ALA A 1 113 ? -14.333 5.002 11.357 1.00 89.44 113 ALA A C 1
ATOM 851 O O . ALA A 1 113 ? -15.338 4.982 12.069 1.00 89.44 113 ALA A O 1
ATOM 852 N N . ASN A 1 114 ? -14.038 3.999 10.523 1.00 93.31 114 ASN A N 1
ATOM 853 C CA . ASN A 1 114 ? -14.979 2.921 10.210 1.00 93.31 114 ASN A CA 1
ATOM 854 C C . ASN A 1 114 ? -14.526 1.547 10.732 1.00 93.31 114 ASN A C 1
ATOM 856 O O . ASN A 1 114 ? -14.377 0.569 9.999 1.00 93.31 114 ASN A O 1
ATOM 860 N N . GLY A 1 115 ? -14.315 1.476 12.044 1.00 95.81 115 GLY A N 1
ATOM 861 C CA . GLY A 1 115 ? -13.758 0.290 12.687 1.00 95.81 115 GLY A CA 1
ATOM 862 C C . GLY A 1 115 ? -12.243 0.199 12.525 1.00 95.81 115 GLY A C 1
ATOM 863 O O . GLY A 1 115 ? -11.582 1.175 12.160 1.00 95.81 115 GLY A O 1
ATOM 864 N N . LYS A 1 116 ? -11.681 -0.960 12.865 1.00 96.62 116 LYS A N 1
ATOM 865 C CA . LYS A 1 116 ? -10.231 -1.112 13.004 1.00 96.62 116 LYS A CA 1
ATOM 866 C C . LYS A 1 116 ? -9.738 -2.533 12.767 1.00 96.62 116 LYS A C 1
ATOM 868 O O . LYS A 1 116 ? -10.508 -3.490 12.850 1.00 96.62 116 LYS A O 1
ATOM 873 N N . LEU A 1 117 ? -8.439 -2.612 12.529 1.00 97.31 117 LEU A N 1
ATOM 874 C CA . LEU A 1 117 ? -7.611 -3.803 12.594 1.00 97.31 117 LEU A CA 1
ATOM 875 C C . LEU A 1 117 ? -6.678 -3.684 13.808 1.00 97.31 117 LEU A C 1
ATOM 877 O O . LEU A 1 117 ? -6.108 -2.614 14.015 1.00 97.31 117 LEU A O 1
ATOM 881 N N . THR A 1 118 ? -6.506 -4.749 14.585 1.00 96.44 118 THR A N 1
ATOM 882 C CA . THR A 1 118 ? -5.566 -4.785 15.715 1.00 96.44 118 THR A CA 1
ATOM 883 C C . THR A 1 118 ? -4.412 -5.738 15.388 1.00 96.44 118 THR A C 1
ATOM 885 O O . THR A 1 118 ? -4.639 -6.888 15.023 1.00 96.44 118 THR A O 1
ATOM 888 N N . ILE A 1 119 ? -3.172 -5.243 15.473 1.00 94.19 119 ILE A N 1
ATOM 889 C CA . ILE A 1 119 ? -1.932 -6.012 15.251 1.00 94.19 119 ILE A CA 1
ATOM 890 C C . ILE A 1 119 ? -1.004 -5.726 16.431 1.00 94.19 119 ILE A C 1
ATOM 892 O O . ILE A 1 119 ? -0.750 -4.558 16.723 1.00 94.19 119 ILE A O 1
ATOM 896 N N . ASP A 1 120 ? -0.530 -6.766 17.119 1.00 91.56 120 ASP A N 1
ATOM 897 C CA . ASP A 1 120 ? 0.362 -6.667 18.287 1.00 91.56 120 ASP A CA 1
ATOM 898 C C . ASP A 1 120 ? -0.133 -5.670 19.353 1.00 91.56 120 ASP A C 1
ATOM 900 O O . ASP A 1 120 ? 0.612 -4.847 19.887 1.00 91.56 120 ASP A O 1
ATOM 904 N N . GLY A 1 121 ? -1.443 -5.698 19.627 1.00 92.69 121 GLY A N 1
ATOM 905 C CA . GLY A 1 121 ? -2.103 -4.809 20.589 1.00 92.69 121 GLY A CA 1
ATOM 906 C C . GLY A 1 121 ? -2.258 -3.355 20.130 1.00 92.69 121 GLY A C 1
ATOM 907 O O . GLY A 1 121 ? -2.747 -2.521 20.894 1.00 92.69 121 GLY A O 1
ATOM 908 N N . LYS A 1 122 ? -1.870 -3.028 18.892 1.00 96.00 122 LYS A N 1
ATOM 909 C CA . LYS A 1 122 ? -2.015 -1.693 18.311 1.00 96.00 122 LYS A CA 1
ATOM 910 C C . LYS A 1 122 ? -3.189 -1.631 17.343 1.00 96.00 122 LYS A C 1
ATOM 912 O O . LYS A 1 122 ? -3.292 -2.419 16.406 1.00 96.00 122 LYS A O 1
ATOM 917 N N . ASP A 1 123 ? -4.033 -0.627 17.551 1.00 97.00 123 ASP A N 1
ATOM 918 C CA . ASP A 1 123 ? -5.204 -0.358 16.724 1.00 97.00 123 ASP A CA 1
ATOM 919 C C . ASP A 1 123 ? -4.857 0.485 15.485 1.00 97.00 123 ASP A C 1
ATOM 921 O O . ASP A 1 123 ? -4.275 1.568 15.583 1.00 97.00 123 ASP A O 1
ATOM 925 N N . TYR A 1 124 ? -5.301 0.018 14.321 1.00 97.19 124 TYR A N 1
ATOM 926 C CA . TYR A 1 124 ? -5.207 0.688 13.027 1.00 97.19 124 TYR A CA 1
ATOM 927 C C . TYR A 1 124 ? -6.614 0.940 12.489 1.00 97.19 124 TYR A C 1
ATOM 929 O O . TYR A 1 124 ? -7.375 0.011 12.226 1.00 97.19 124 TYR A O 1
ATOM 937 N N . THR A 1 125 ? -6.987 2.209 12.338 1.00 96.94 125 THR A N 1
ATOM 938 C CA . THR A 1 125 ? -8.323 2.585 11.853 1.00 96.94 125 THR A CA 1
ATOM 939 C C . THR A 1 125 ? -8.447 2.335 10.351 1.00 96.94 125 THR A C 1
ATOM 941 O O . THR A 1 125 ? -7.558 2.705 9.586 1.00 96.94 125 THR A O 1
ATOM 944 N N . LEU A 1 126 ? -9.572 1.761 9.917 1.00 96.88 126 LEU A N 1
ATOM 945 C CA . LEU A 1 126 ? -9.892 1.621 8.496 1.00 96.88 126 LEU A CA 1
ATOM 946 C C . LEU A 1 126 ? -10.301 2.983 7.911 1.00 96.88 126 LEU A C 1
ATOM 948 O O . LEU A 1 126 ? -11.339 3.532 8.285 1.00 96.88 126 LEU A O 1
ATOM 952 N N . LEU A 1 127 ? -9.480 3.518 7.002 1.00 95.62 127 LEU A N 1
ATOM 953 C CA . LEU A 1 127 ? -9.702 4.821 6.355 1.00 95.62 127 LEU A CA 1
ATOM 954 C C . LEU A 1 127 ? -10.207 4.698 4.915 1.00 95.62 127 LEU A C 1
ATOM 956 O O . LEU A 1 127 ? -11.125 5.414 4.514 1.00 95.62 127 LEU A O 1
ATOM 960 N N . GLN A 1 128 ? -9.614 3.784 4.144 1.00 96.25 128 GLN A N 1
ATOM 961 C CA . GLN A 1 128 ? -9.941 3.555 2.740 1.00 96.25 128 GLN A CA 1
ATOM 962 C C . GLN A 1 128 ? -9.670 2.109 2.330 1.00 96.25 128 GLN A C 1
ATOM 964 O O . GLN A 1 128 ? -8.880 1.416 2.971 1.00 96.25 128 GLN A O 1
ATOM 969 N N . VAL A 1 129 ? -10.319 1.692 1.246 1.00 96.94 129 VAL A N 1
ATOM 970 C CA . VAL A 1 129 ? -9.903 0.556 0.418 1.00 96.94 129 VAL A CA 1
ATOM 971 C C . VAL A 1 129 ? -9.782 1.026 -1.027 1.00 96.94 129 VAL A C 1
ATOM 973 O O . VAL A 1 129 ? -10.508 1.928 -1.447 1.00 96.94 129 VAL A O 1
ATOM 976 N N . HIS A 1 130 ? -8.892 0.414 -1.796 1.00 97.69 130 HIS A N 1
ATOM 977 C CA . HIS A 1 130 ? -8.736 0.681 -3.221 1.00 97.69 130 HIS A CA 1
ATOM 978 C C . HIS A 1 130 ? -8.507 -0.622 -3.982 1.00 97.69 130 HIS A C 1
ATOM 980 O O . HIS A 1 130 ? -8.211 -1.658 -3.382 1.00 97.69 130 HIS A O 1
ATOM 986 N N . TRP A 1 131 ? -8.699 -0.575 -5.296 1.00 97.94 131 TRP A N 1
ATOM 987 C CA . TRP A 1 131 ? -8.675 -1.759 -6.149 1.00 97.94 131 TRP A CA 1
ATOM 988 C C . TRP A 1 131 ? -7.659 -1.624 -7.270 1.00 97.94 131 TRP A C 1
ATOM 990 O O . TRP A 1 131 ? -7.588 -0.589 -7.928 1.00 97.94 13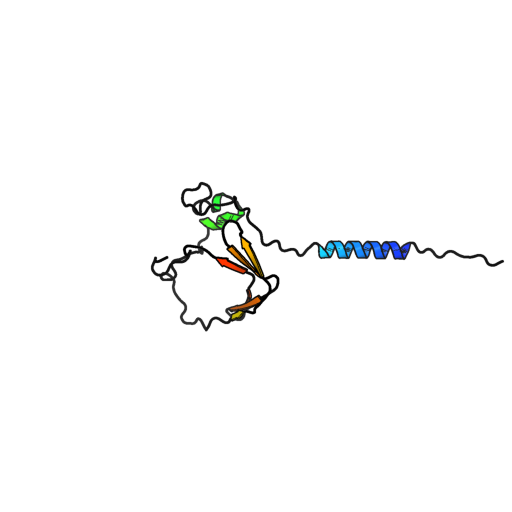1 TRP A O 1
ATOM 1000 N N . HIS A 1 132 ? -6.973 -2.732 -7.534 1.00 97.69 132 HIS A N 1
ATOM 1001 C CA . HIS A 1 132 ? -6.102 -2.926 -8.685 1.00 97.69 132 HIS A CA 1
ATOM 1002 C C . HIS A 1 132 ? -6.633 -4.067 -9.543 1.00 97.69 132 HIS A C 1
ATOM 1004 O O . HIS A 1 132 ? -7.143 -5.063 -9.022 1.00 97.69 132 HIS A O 1
ATOM 1010 N N . ALA A 1 133 ? -6.523 -3.913 -10.858 1.00 95.94 133 ALA A N 1
ATOM 1011 C CA . ALA A 1 133 ? -6.809 -4.968 -11.817 1.00 95.94 133 ALA A CA 1
ATOM 1012 C C . ALA A 1 133 ? -5.763 -4.909 -12.942 1.00 95.94 133 ALA A C 1
ATOM 1014 O O . ALA A 1 133 ? -5.701 -3.898 -13.646 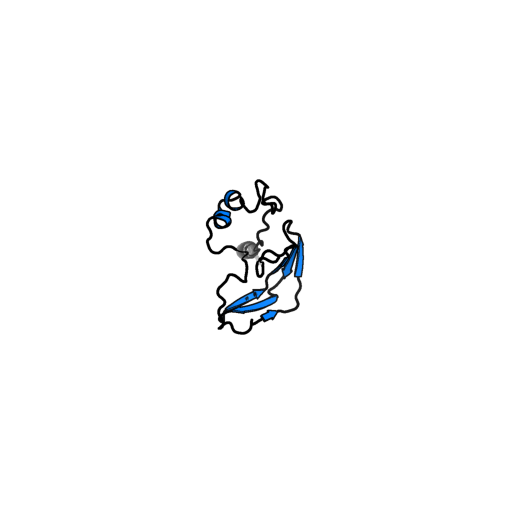1.00 95.94 133 ALA A O 1
ATOM 1015 N N . PRO A 1 134 ? -4.964 -5.970 -13.147 1.00 97.06 134 PRO A N 1
ATOM 1016 C CA . PRO A 1 134 ? -4.944 -7.242 -12.403 1.00 97.06 134 PRO A CA 1
ATOM 1017 C C . PRO A 1 134 ? -4.333 -7.108 -10.988 1.00 97.06 134 PRO A C 1
ATOM 1019 O O . PRO A 1 134 ? -4.025 -5.998 -10.561 1.00 97.06 134 PRO A O 1
ATOM 1022 N N . SER A 1 135 ? -4.174 -8.215 -10.245 1.00 97.94 135 SER A N 1
ATOM 1023 C CA . SER A 1 135 ? -3.526 -8.163 -8.927 1.00 97.94 135 SER A CA 1
ATOM 1024 C C . SER A 1 135 ? -2.076 -7.682 -9.033 1.00 97.94 135 SER A C 1
ATOM 1026 O O . SER A 1 135 ? -1.358 -7.983 -9.991 1.00 97.94 135 SER A O 1
ATOM 1028 N N . GLU A 1 136 ? -1.635 -6.933 -8.024 1.00 97.88 136 GLU A N 1
ATOM 1029 C CA . GLU A 1 136 ? -0.237 -6.517 -7.915 1.00 97.88 136 GLU A CA 1
ATOM 1030 C C . GLU A 1 136 ? 0.616 -7.643 -7.316 1.00 97.88 136 GLU A C 1
ATOM 1032 O O . GLU A 1 136 ? 1.591 -8.079 -7.928 1.00 97.88 136 GLU A O 1
ATOM 1037 N N . HIS A 1 137 ? 0.213 -8.155 -6.148 1.00 98.25 137 HIS A N 1
ATOM 1038 C CA . HIS A 1 137 ? 0.822 -9.338 -5.539 1.00 98.25 137 HIS A CA 1
ATOM 1039 C C . HIS A 1 137 ? 0.517 -10.594 -6.356 1.00 98.25 137 HIS A C 1
ATOM 1041 O O . HIS A 1 137 ? -0.568 -10.729 -6.933 1.00 98.25 137 HIS A O 1
ATOM 1047 N N . THR A 1 138 ? 1.460 -11.533 -6.348 1.00 98.25 138 THR A N 1
ATOM 1048 C CA . THR A 1 138 ? 1.311 -12.852 -6.974 1.00 98.25 138 THR A CA 1
ATOM 1049 C C . THR A 1 138 ? 1.397 -13.964 -5.936 1.00 98.25 138 THR A C 1
ATOM 1051 O O . THR A 1 138 ? 1.972 -13.783 -4.861 1.00 98.25 138 THR A O 1
ATOM 1054 N N . VAL A 1 139 ? 0.877 -15.138 -6.284 1.00 97.38 139 VAL A N 1
ATOM 1055 C CA . VAL A 1 139 ? 1.038 -16.372 -5.505 1.00 97.38 139 VAL A CA 1
ATOM 1056 C C . VAL A 1 139 ? 1.675 -17.420 -6.408 1.00 97.38 139 VAL A C 1
ATOM 1058 O O . VAL A 1 139 ? 1.078 -17.804 -7.413 1.00 97.38 139 VAL A O 1
ATOM 1061 N N . ASN A 1 140 ? 2.890 -17.872 -6.081 1.00 96.00 140 ASN A N 1
ATOM 1062 C CA . ASN A 1 140 ? 3.662 -18.796 -6.925 1.00 96.00 140 ASN A CA 1
ATOM 1063 C C . ASN A 1 140 ? 3.811 -18.264 -8.363 1.00 96.00 140 ASN A C 1
ATOM 1065 O O . ASN A 1 140 ? 3.570 -18.977 -9.338 1.00 96.00 140 ASN A O 1
ATOM 1069 N N . GLY A 1 141 ? 4.127 -16.973 -8.496 1.00 95.69 141 GLY A N 1
ATOM 1070 C CA . GLY A 1 141 ? 4.216 -16.272 -9.780 1.00 95.69 141 GLY A CA 1
ATOM 1071 C C . GLY A 1 141 ? 2.897 -16.113 -10.547 1.00 95.69 141 GLY A C 1
ATOM 1072 O O . GLY A 1 141 ? 2.909 -15.560 -11.644 1.00 95.69 141 GLY A O 1
ATOM 1073 N N . THR A 1 142 ? 1.767 -16.572 -10.000 1.00 97.00 142 THR A N 1
ATOM 1074 C CA . THR A 1 142 ? 0.448 -16.437 -10.631 1.00 97.00 142 THR A CA 1
ATOM 1075 C C . THR A 1 142 ? -0.213 -15.135 -10.202 1.00 97.00 142 THR A C 1
ATOM 1077 O O . THR A 1 142 ? -0.211 -14.793 -9.016 1.00 97.00 142 THR A O 1
ATOM 1080 N N . ARG A 1 143 ? -0.768 -14.435 -11.188 1.00 94.69 143 ARG A N 1
ATOM 1081 C CA . ARG A 1 143 ? -1.523 -13.191 -11.065 1.00 94.69 143 ARG A CA 1
ATOM 1082 C C . ARG A 1 143 ? -3.003 -13.457 -11.321 1.00 94.69 143 ARG A C 1
ATOM 1084 O O . ARG A 1 143 ? -3.283 -14.254 -12.244 1.00 94.69 143 ARG A O 1
#

Radius of gyration: 26.63 Å; chains: 1; bounding box: 48×89×57 Å

pLDDT: mean 82.77, std 20.26, range [34.03, 98.25]

Sequence (143 aa):
MARWRNANDGGARATLALAILVVLAFCARSASAVGSTPHSAFSYKDDDPDGPAKWATLQKDWAVCDSGKEQSPIDVAKVEVSEDLGPLEQTYKAGAAAVQNRGHDFMLNWKEANGKLTIDGKDYTLLQVHWHAPSEHTVNGTR

Foldseek 3Di:
DDDDDDDDPPPVVVVVVVVVVVVVVVVVPDDPPPDLDQLPQADCDCPDCRHLVNVLVSDVVSVCSPVPPDDDDEAPQPDDDDPPDDPWDWDFADADWDWDDSNQWIKTAGPDFGTFTADPNDTDTDGMDIDDPPDRYHHVPHD